Protein AF-A0A177KTN4-F1 (afdb_monomer_lite)

Foldseek 3Di:
DVVVVVVLVVCLVPDFWAWPAWDAPDQFKIKTFTPAADDPSQDPCSCDPPFKFKWWDFPPRPDTHGFDFPDWDADPSRRMIMTTGHQVQTWTWIWIDGPPDIDIDTDGD

Radius of gyration: 15.0 Å; chains: 1; bounding box: 47×28×28 Å

Organism: NCBI:txid29332

pLDDT: mean 89.68, std 13.84, range [50.66, 98.12]

Structure (mmCIF, N/CA/C/O backbone):
data_AF-A0A177KTN4-F1
#
_entry.id   AF-A0A177KTN4-F1
#
loop_
_atom_site.group_PDB
_atom_site.id
_atom_site.type_symbol
_atom_site.label_atom_id
_atom_site.label_alt_id
_atom_site.label_comp_id
_atom_site.label_asym_id
_atom_site.label_entity_id
_atom_site.label_seq_id
_atom_site.pdbx_PDB_ins_code
_atom_site.Cartn_x
_atom_site.Cartn_y
_atom_site.Cartn_z
_atom_site.occupancy
_atom_site.B_iso_or_equiv
_atom_site.auth_seq_id
_atom_site.auth_comp_id
_atom_site.auth_asym_id
_atom_site.auth_atom_id
_atom_site.pdbx_PDB_model_num
ATOM 1 N N . MET A 1 1 ? 32.844 -6.405 -13.068 1.00 51.62 1 MET A N 1
ATOM 2 C CA . MET A 1 1 ? 31.828 -6.392 -11.989 1.00 51.62 1 MET A CA 1
ATOM 3 C C . MET A 1 1 ? 31.504 -4.975 -11.467 1.00 51.62 1 MET A C 1
ATOM 5 O O . MET A 1 1 ? 31.013 -4.837 -10.357 1.00 51.62 1 MET A O 1
ATOM 9 N N . LEU A 1 2 ? 31.736 -3.918 -12.265 1.00 51.56 2 LEU A N 1
ATOM 10 C CA . LEU A 1 2 ? 31.372 -2.526 -11.937 1.00 51.56 2 LEU A CA 1
ATOM 11 C C . LEU A 1 2 ? 30.052 -2.103 -12.604 1.00 51.56 2 LEU A C 1
ATOM 13 O O . LEU A 1 2 ? 29.259 -1.406 -11.987 1.00 51.56 2 LEU A O 1
ATOM 17 N N . LEU A 1 3 ? 29.781 -2.625 -13.807 1.00 50.66 3 LEU A N 1
ATOM 18 C CA . LEU A 1 3 ? 28.594 -2.300 -14.604 1.00 50.66 3 LEU A CA 1
ATOM 19 C C . LEU A 1 3 ? 27.263 -2.619 -13.889 1.00 50.66 3 LEU A C 1
ATOM 21 O O . LEU A 1 3 ? 26.332 -1.824 -13.932 1.00 50.66 3 LEU A O 1
ATOM 25 N N . HIS A 1 4 ? 27.193 -3.752 -13.179 1.00 51.81 4 HIS A N 1
ATOM 26 C CA . HIS A 1 4 ? 25.998 -4.151 -12.422 1.00 51.81 4 HIS A CA 1
ATOM 27 C C . HIS A 1 4 ? 25.691 -3.186 -11.265 1.00 51.81 4 HIS A C 1
ATOM 29 O O . HIS A 1 4 ? 24.552 -2.759 -11.112 1.00 51.81 4 HIS A O 1
ATOM 35 N N . LYS A 1 5 ? 26.715 -2.758 -10.510 1.00 53.50 5 LYS A N 1
ATOM 36 C CA . LYS A 1 5 ? 26.542 -1.784 -9.420 1.00 53.50 5 LYS A CA 1
ATOM 37 C C . LYS A 1 5 ? 26.113 -0.406 -9.932 1.00 53.50 5 LYS A C 1
ATOM 39 O O . LYS A 1 5 ? 25.328 0.265 -9.271 1.00 53.50 5 LYS A O 1
ATOM 44 N N . SER A 1 6 ? 26.597 0.013 -11.104 1.00 52.28 6 SER A N 1
ATOM 45 C CA . SER A 1 6 ? 26.174 1.278 -11.718 1.00 52.28 6 SER A CA 1
ATOM 46 C C . SER A 1 6 ? 24.731 1.246 -12.231 1.00 52.28 6 SER A C 1
ATOM 48 O O . SER A 1 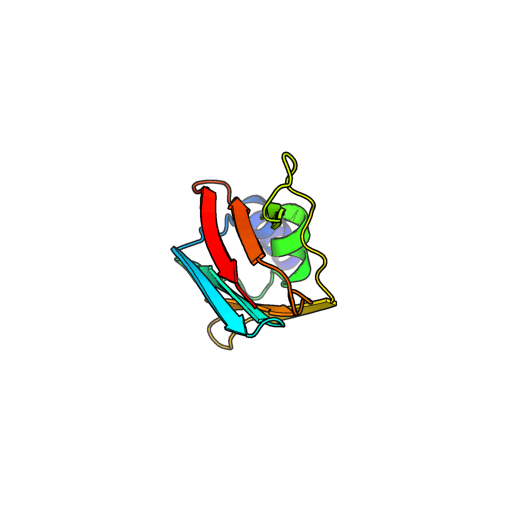6 ? 24.045 2.255 -12.113 1.00 52.28 6 SER A O 1
ATOM 50 N N . ILE A 1 7 ? 24.245 0.107 -12.743 1.00 55.12 7 ILE A N 1
ATOM 51 C CA . ILE A 1 7 ? 22.846 -0.046 -13.186 1.00 55.12 7 ILE A CA 1
ATOM 52 C C . ILE A 1 7 ? 21.896 -0.033 -11.983 1.00 55.12 7 ILE A C 1
ATOM 54 O O . ILE A 1 7 ? 20.928 0.724 -11.983 1.00 55.12 7 ILE A O 1
ATOM 58 N N . GLU A 1 8 ? 22.206 -0.787 -10.924 1.00 53.66 8 GLU A N 1
ATOM 59 C CA . GLU A 1 8 ? 21.418 -0.773 -9.682 1.00 53.66 8 GLU A CA 1
ATOM 60 C C . GLU A 1 8 ? 21.347 0.624 -9.051 1.00 53.66 8 GLU A C 1
ATOM 62 O O . GLU A 1 8 ? 20.290 1.030 -8.572 1.00 53.66 8 GLU A O 1
ATOM 67 N N . TYR A 1 9 ? 22.452 1.378 -9.063 1.00 55.66 9 TYR A N 1
ATOM 68 C CA . TYR A 1 9 ? 22.480 2.744 -8.537 1.00 55.66 9 TYR A CA 1
ATOM 69 C C . TYR A 1 9 ? 21.689 3.727 -9.412 1.00 55.66 9 TYR A C 1
ATOM 71 O O . TYR A 1 9 ? 20.981 4.585 -8.889 1.00 55.66 9 TYR A O 1
ATOM 79 N N . HIS A 1 10 ? 21.767 3.607 -10.739 1.00 53.03 10 HIS A N 1
ATOM 80 C CA . HIS A 1 10 ? 21.019 4.485 -11.639 1.00 53.03 10 HIS A CA 1
ATOM 81 C C . HIS A 1 10 ? 19.513 4.214 -11.626 1.00 53.03 10 HIS A C 1
ATOM 83 O O . HIS A 1 10 ? 18.744 5.169 -11.646 1.00 53.03 10 HIS A O 1
ATOM 89 N N . MET A 1 11 ? 19.081 2.952 -11.551 1.00 56.56 11 MET A N 1
ATOM 90 C CA . MET A 1 11 ? 17.653 2.612 -11.532 1.00 56.56 11 MET A CA 1
ATOM 91 C C . MET A 1 11 ? 16.966 3.009 -10.223 1.00 56.56 11 MET A C 1
ATOM 93 O O . MET A 1 11 ? 15.850 3.514 -10.271 1.00 56.56 11 MET A O 1
ATOM 97 N N . LYS A 1 12 ? 17.641 2.868 -9.072 1.00 55.94 12 LYS A N 1
ATOM 98 C CA . LYS A 1 12 ? 17.132 3.363 -7.777 1.00 55.94 12 LYS A CA 1
ATOM 99 C C . LYS A 1 12 ? 16.810 4.858 -7.800 1.00 55.94 12 LYS A C 1
ATOM 101 O O . LYS A 1 12 ? 15.817 5.278 -7.232 1.00 55.94 12 LYS A O 1
ATOM 106 N N . ASN A 1 13 ? 17.612 5.641 -8.519 1.00 59.66 13 ASN A N 1
ATOM 107 C CA . ASN A 1 13 ? 17.451 7.092 -8.605 1.00 59.66 13 ASN A CA 1
ATOM 108 C C . ASN A 1 13 ? 16.576 7.566 -9.784 1.00 59.66 13 ASN A C 1
ATOM 110 O O . ASN A 1 13 ? 16.408 8.771 -9.952 1.00 59.66 13 ASN A O 1
ATOM 114 N N . MET A 1 14 ? 16.068 6.660 -10.630 1.00 68.69 14 MET A N 1
ATOM 115 C CA . MET A 1 14 ? 15.262 7.019 -11.811 1.00 68.69 14 MET A CA 1
ATOM 116 C C . MET A 1 14 ? 13.886 6.352 -11.858 1.00 68.69 14 MET A C 1
ATOM 118 O O . MET A 1 14 ? 13.026 6.819 -12.601 1.00 68.69 14 MET A O 1
ATOM 122 N N . TYR A 1 15 ? 13.658 5.276 -11.101 1.00 80.88 15 TYR A N 1
ATOM 123 C CA . TYR A 1 15 ? 12.340 4.659 -11.028 1.00 80.88 15 TYR A CA 1
ATOM 124 C C . TYR A 1 15 ? 11.425 5.441 -10.086 1.00 80.88 15 TYR A C 1
ATOM 126 O O . TYR A 1 15 ? 11.752 5.662 -8.922 1.00 80.88 15 TYR A O 1
ATOM 134 N N . THR A 1 16 ? 10.251 5.795 -10.594 1.00 86.56 16 THR A N 1
ATOM 135 C CA . THR A 1 16 ? 9.195 6.465 -9.844 1.00 86.56 16 THR A CA 1
ATOM 136 C C . THR A 1 16 ? 7.929 5.627 -9.978 1.00 86.56 16 THR A C 1
ATOM 138 O O . THR A 1 16 ? 7.352 5.606 -11.067 1.00 86.56 16 THR A O 1
ATOM 141 N N . PRO A 1 17 ? 7.497 4.907 -8.926 1.00 91.56 17 PRO A N 1
ATOM 142 C CA . PRO A 1 17 ? 6.236 4.185 -8.982 1.00 91.56 17 PRO A CA 1
ATOM 143 C C . PRO A 1 17 ? 5.089 5.188 -9.105 1.00 91.56 17 PRO A C 1
ATOM 145 O O . PRO A 1 17 ? 5.074 6.209 -8.419 1.00 91.56 17 PRO A O 1
ATOM 148 N N . VAL A 1 18 ? 4.122 4.875 -9.961 1.00 95.12 18 VAL A N 1
ATOM 149 C CA . VAL A 1 18 ? 2.876 5.634 -10.089 1.00 95.12 18 VAL A CA 1
ATOM 150 C C . VAL A 1 18 ? 1.740 4.694 -9.736 1.00 95.12 18 VAL A C 1
ATOM 152 O O . VAL A 1 18 ? 1.616 3.613 -10.315 1.00 95.12 18 VAL A O 1
ATOM 155 N N . ILE A 1 19 ? 0.933 5.078 -8.757 1.00 96.81 19 ILE A N 1
ATOM 156 C CA . ILE A 1 19 ? -0.208 4.299 -8.304 1.00 96.81 19 ILE A CA 1
ATOM 157 C C . ILE A 1 19 ? -1.369 4.541 -9.269 1.00 96.81 19 ILE A C 1
ATOM 159 O O . ILE A 1 19 ? -1.713 5.680 -9.585 1.00 96.81 19 ILE A O 1
ATOM 163 N N . GLU A 1 20 ? -1.975 3.454 -9.733 1.00 96.38 20 GLU A N 1
ATOM 164 C CA . GLU A 1 20 ? -3.178 3.463 -10.563 1.00 96.38 20 GLU A CA 1
ATOM 165 C C . GLU A 1 20 ? -4.433 3.476 -9.681 1.00 96.38 20 GLU A C 1
ATOM 167 O O . GLU A 1 20 ? -5.311 4.321 -9.848 1.00 96.38 20 GLU A O 1
ATOM 172 N N . PHE A 1 21 ? -4.504 2.571 -8.701 1.00 96.38 21 PHE A N 1
ATOM 173 C CA . PHE A 1 21 ? -5.592 2.515 -7.728 1.00 96.38 21 PHE A CA 1
ATOM 174 C C . PHE A 1 21 ? -5.190 1.753 -6.462 1.00 96.38 21 PHE A C 1
ATOM 176 O O . PHE A 1 21 ? -4.194 1.026 -6.425 1.00 96.38 21 PHE A O 1
ATOM 183 N N . VAL A 1 22 ? -6.011 1.909 -5.424 1.00 97.62 22 VAL A N 1
ATOM 184 C CA . VAL A 1 22 ? -5.888 1.190 -4.155 1.00 97.62 22 VAL A CA 1
ATOM 185 C C . VAL A 1 22 ? -7.192 0.457 -3.868 1.00 97.62 22 VAL A C 1
ATOM 187 O O . VAL A 1 22 ? -8.270 1.036 -4.001 1.00 97.62 22 VAL A O 1
ATOM 190 N N . THR A 1 23 ? -7.095 -0.801 -3.449 1.00 96.94 23 THR A N 1
ATOM 191 C CA . THR A 1 23 ? -8.226 -1.589 -2.950 1.00 96.94 23 THR A CA 1
ATOM 192 C C . THR A 1 23 ? -7.917 -2.174 -1.582 1.00 96.94 23 THR A C 1
ATOM 194 O O . THR A 1 23 ? -6.774 -2.193 -1.126 1.00 96.94 23 THR A O 1
ATOM 197 N N . PHE A 1 24 ? -8.958 -2.666 -0.926 1.00 96.56 24 PHE A N 1
ATOM 198 C CA . PHE A 1 24 ? -8.844 -3.390 0.323 1.00 96.56 24 PHE A CA 1
ATOM 199 C C . PHE A 1 24 ? -9.530 -4.739 0.170 1.00 96.56 24 PHE A C 1
ATOM 201 O O . PHE A 1 24 ? -10.724 -4.799 -0.127 1.00 96.56 24 PHE A O 1
ATOM 208 N N . ASP A 1 25 ? -8.782 -5.815 0.389 1.00 91.31 25 ASP A N 1
ATOM 209 C CA . ASP A 1 25 ? -9.345 -7.168 0.346 1.00 91.31 25 ASP A CA 1
ATOM 210 C C . ASP A 1 25 ? -9.981 -7.541 1.689 1.00 91.31 25 ASP A C 1
ATOM 212 O O . ASP A 1 25 ? -10.897 -8.359 1.759 1.00 91.31 25 ASP A O 1
ATOM 216 N N . SER A 1 26 ? -9.488 -6.948 2.779 1.00 94.56 26 SER A N 1
ATOM 217 C CA . SER A 1 26 ? -10.005 -7.136 4.132 1.00 94.56 26 SER A CA 1
ATOM 218 C C . SER A 1 26 ? -9.522 -6.019 5.057 1.00 94.56 26 SER A C 1
ATOM 220 O O . SER A 1 26 ? -8.646 -5.235 4.695 1.00 94.56 26 SER A O 1
ATOM 222 N N . ALA A 1 27 ? -9.992 -6.036 6.307 1.00 95.00 27 ALA A N 1
ATOM 223 C CA . ALA A 1 27 ? -9.464 -5.200 7.385 1.00 95.00 27 ALA A CA 1
ATOM 224 C C . ALA A 1 27 ? -7.945 -5.344 7.603 1.00 95.00 27 ALA A C 1
ATOM 226 O O . ALA A 1 27 ? -7.338 -4.511 8.272 1.00 95.00 27 ALA A O 1
ATOM 227 N N . LYS A 1 28 ? -7.330 -6.409 7.072 1.00 96.81 28 LYS A N 1
ATOM 228 C CA . LYS A 1 28 ? -5.916 -6.729 7.276 1.00 96.81 28 LYS A CA 1
ATOM 229 C C . LYS A 1 28 ? -5.047 -6.614 6.030 1.00 96.81 28 LYS A C 1
ATOM 231 O O . LYS A 1 28 ? -3.852 -6.887 6.109 1.00 96.81 28 LYS A O 1
ATOM 236 N N . ALA A 1 29 ? -5.622 -6.239 4.889 1.00 96.19 29 ALA A N 1
ATOM 237 C CA . ALA A 1 29 ? -4.914 -6.238 3.615 1.00 96.19 29 ALA A CA 1
ATOM 238 C C . ALA A 1 29 ? -5.295 -5.029 2.756 1.00 96.19 29 ALA A C 1
ATOM 240 O O . ALA A 1 29 ? -6.459 -4.869 2.378 1.00 96.19 29 ALA A O 1
ATOM 241 N N . VAL A 1 30 ? -4.291 -4.218 2.418 1.00 97.56 30 VAL A N 1
ATOM 242 C CA . VAL A 1 30 ? -4.394 -3.096 1.474 1.00 97.56 30 VAL A CA 1
ATOM 243 C C . VAL A 1 30 ? -3.584 -3.428 0.230 1.00 97.56 30 VAL A C 1
ATOM 245 O O . VAL A 1 30 ? -2.402 -3.744 0.335 1.00 97.56 30 VAL A O 1
ATOM 248 N N . ASN A 1 31 ? -4.192 -3.309 -0.943 1.00 97.88 31 ASN A N 1
ATOM 249 C CA . ASN A 1 31 ? -3.546 -3.570 -2.221 1.00 97.88 31 ASN A CA 1
ATOM 250 C C . ASN A 1 31 ? -3.336 -2.265 -2.975 1.00 97.88 31 ASN A C 1
ATOM 252 O O . ASN A 1 31 ? -4.287 -1.545 -3.275 1.00 97.88 31 ASN A O 1
ATOM 256 N N . ILE A 1 32 ? -2.086 -1.980 -3.316 1.00 98.00 32 ILE A N 1
ATOM 257 C CA . ILE A 1 32 ? -1.689 -0.833 -4.129 1.00 98.00 32 ILE A CA 1
ATOM 258 C C . ILE A 1 32 ? -1.314 -1.362 -5.507 1.00 98.00 32 ILE A C 1
ATOM 260 O O . ILE A 1 32 ? -0.368 -2.138 -5.623 1.00 98.00 32 ILE A O 1
ATOM 264 N N . THR A 1 33 ? -2.036 -0.955 -6.547 1.00 97.94 33 THR A N 1
ATOM 265 C CA . THR A 1 33 ? -1.716 -1.334 -7.930 1.00 97.94 33 THR A CA 1
ATOM 266 C C . THR A 1 33 ? -1.015 -0.185 -8.635 1.00 97.94 33 THR A C 1
ATOM 268 O O . THR A 1 33 ? -1.505 0.942 -8.629 1.00 97.94 33 THR A O 1
ATOM 271 N N . PHE A 1 34 ? 0.128 -0.473 -9.248 1.00 97.38 34 PHE A N 1
ATOM 272 C CA . PHE A 1 34 ? 0.9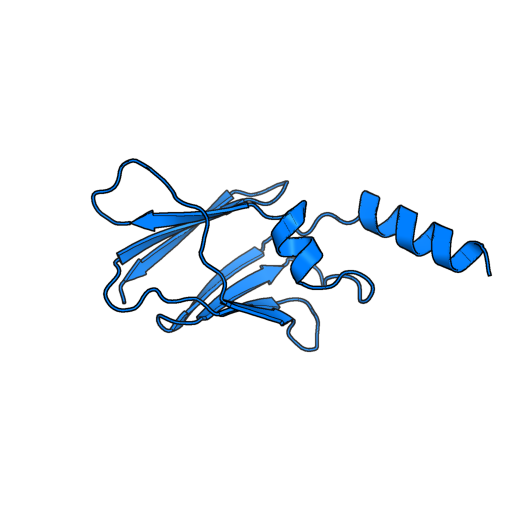32 0.472 -10.010 1.00 97.38 34 PHE A CA 1
ATOM 273 C C . PHE A 1 34 ? 0.577 0.440 -11.498 1.00 97.38 34 PHE A C 1
ATOM 275 O O . PHE A 1 34 ? 0.228 -0.609 -12.057 1.00 97.38 34 PHE A O 1
ATOM 282 N N . SER A 1 35 ? 0.730 1.579 -12.170 1.00 96.06 35 SER A N 1
ATOM 283 C CA . SER A 1 35 ? 0.528 1.689 -13.620 1.00 96.06 35 SER A CA 1
ATOM 284 C C . SER A 1 35 ? 1.495 0.799 -14.408 1.00 96.06 35 SER A C 1
ATOM 286 O O . SER A 1 35 ? 1.118 0.231 -15.430 1.00 96.06 35 SER A O 1
ATOM 288 N N . GLU A 1 36 ? 2.715 0.615 -13.900 1.00 94.94 36 GLU A N 1
ATOM 289 C CA . GLU A 1 36 ? 3.752 -0.236 -14.483 1.00 94.94 36 GLU A CA 1
ATOM 290 C C . GLU A 1 36 ? 4.361 -1.178 -13.430 1.00 94.94 36 GLU A C 1
ATOM 292 O O . GLU A 1 36 ? 4.416 -0.823 -12.249 1.00 94.94 36 GLU A O 1
ATOM 297 N N . PRO A 1 37 ? 4.846 -2.370 -13.831 1.00 95.50 37 PRO A N 1
ATOM 298 C CA . PRO A 1 37 ? 5.546 -3.281 -12.931 1.00 95.50 37 PRO A CA 1
ATOM 299 C C . PRO A 1 37 ? 6.740 -2.627 -12.230 1.00 95.50 37 PRO A C 1
ATOM 301 O O . PRO A 1 37 ? 7.543 -1.928 -12.854 1.00 95.50 37 PRO A O 1
ATOM 304 N N . VAL A 1 38 ? 6.917 -2.921 -10.943 1.00 94.00 38 VAL A N 1
ATOM 305 C CA . VAL A 1 38 ? 8.118 -2.503 -10.213 1.00 94.00 38 VAL A CA 1
ATOM 306 C C . VAL A 1 38 ? 9.324 -3.329 -10.684 1.00 94.00 38 VAL A C 1
ATOM 308 O O . VAL A 1 38 ? 9.243 -4.560 -10.673 1.00 94.00 38 VAL A O 1
ATOM 311 N N . PRO A 1 39 ? 10.477 -2.717 -11.023 1.00 92.06 39 PRO A N 1
ATOM 312 C CA . PRO A 1 39 ? 11.690 -3.444 -11.394 1.00 92.06 39 PRO A CA 1
ATOM 313 C C . PRO A 1 39 ? 12.109 -4.476 -10.343 1.00 92.06 39 PRO A C 1
ATOM 315 O O . PRO A 1 39 ? 12.024 -4.216 -9.140 1.00 92.06 39 PRO A O 1
ATOM 318 N N . GLU A 1 40 ? 12.595 -5.641 -10.780 1.00 89.69 40 GLU A N 1
ATOM 319 C CA . GLU A 1 40 ? 12.972 -6.765 -9.903 1.00 89.69 40 GLU A CA 1
ATOM 320 C C . GLU A 1 40 ? 14.001 -6.391 -8.829 1.00 89.69 40 GLU A C 1
ATOM 322 O O . GLU A 1 40 ? 13.981 -6.930 -7.723 1.00 89.69 40 GLU A O 1
ATOM 327 N N . GLN A 1 41 ? 14.875 -5.431 -9.130 1.00 86.81 41 GLN A N 1
ATOM 328 C CA . GLN A 1 41 ? 15.961 -5.000 -8.250 1.00 86.81 41 GLN A CA 1
ATOM 329 C C . GLN A 1 41 ? 15.466 -4.161 -7.061 1.00 86.81 41 GLN A C 1
ATOM 331 O O . GLN A 1 41 ? 16.225 -3.938 -6.114 1.00 86.81 41 GLN A O 1
ATOM 336 N N . LEU A 1 42 ? 14.220 -3.675 -7.100 1.00 89.19 42 LEU A N 1
ATOM 337 C CA . LEU A 1 42 ? 13.642 -2.827 -6.060 1.00 89.19 42 LEU A CA 1
ATOM 338 C C . LEU A 1 42 ? 12.773 -3.665 -5.112 1.00 89.19 42 LEU A C 1
ATOM 340 O O . LEU A 1 42 ? 11.677 -4.093 -5.483 1.00 89.19 42 LEU A O 1
ATOM 344 N N . PRO A 1 43 ? 13.223 -3.934 -3.875 1.00 90.88 43 PRO A N 1
ATOM 345 C CA . PRO A 1 43 ? 12.416 -4.675 -2.914 1.00 90.88 43 PRO A CA 1
ATOM 346 C C . PRO A 1 43 ? 11.233 -3.820 -2.415 1.00 90.88 43 PRO A C 1
ATOM 348 O O . PRO A 1 43 ? 11.344 -2.594 -2.392 1.00 90.88 43 PRO A O 1
ATOM 351 N N . PRO A 1 44 ? 10.134 -4.430 -1.932 1.00 93.25 44 PRO A N 1
ATOM 352 C CA . PRO A 1 44 ? 8.965 -3.697 -1.427 1.00 93.25 44 PRO A CA 1
ATOM 353 C C . PRO A 1 44 ? 9.287 -2.612 -0.392 1.00 93.25 44 PRO A C 1
ATOM 355 O O . PRO A 1 44 ? 8.784 -1.496 -0.476 1.00 93.25 44 PRO A O 1
ATOM 358 N N . LYS A 1 45 ? 10.204 -2.909 0.540 1.00 91.06 45 LYS A N 1
ATOM 359 C CA . LYS A 1 45 ? 10.642 -1.971 1.586 1.00 91.06 45 LYS A CA 1
ATOM 360 C C . LYS A 1 45 ? 11.166 -0.642 1.043 1.00 91.06 45 LYS A C 1
ATOM 362 O O . LYS A 1 45 ? 11.060 0.374 1.714 1.00 91.06 45 LYS A O 1
ATOM 367 N N . TYR A 1 46 ? 11.760 -0.675 -0.150 1.00 88.38 46 TYR A N 1
ATOM 368 C CA . TYR A 1 46 ? 12.314 0.501 -0.806 1.00 88.38 46 TYR A CA 1
ATOM 369 C C . TYR A 1 46 ? 11.189 1.386 -1.344 1.00 88.38 46 TYR A C 1
ATOM 371 O O . TYR A 1 46 ? 11.183 2.588 -1.117 1.00 88.38 46 TYR A O 1
ATOM 379 N N . ILE A 1 47 ? 10.180 0.776 -1.969 1.00 91.00 47 ILE A N 1
ATOM 380 C CA . ILE A 1 47 ? 9.011 1.498 -2.475 1.00 91.00 47 ILE A CA 1
ATOM 381 C C . ILE A 1 47 ? 8.217 2.137 -1.332 1.00 91.00 47 ILE A C 1
ATOM 383 O O . ILE A 1 47 ? 7.938 3.330 -1.386 1.00 91.00 47 ILE A O 1
ATOM 387 N N . VAL A 1 48 ? 7.926 1.386 -0.268 1.00 90.31 48 VAL A N 1
ATOM 388 C CA . VAL A 1 48 ? 7.178 1.903 0.894 1.00 90.31 48 VAL A CA 1
ATOM 389 C C . VAL A 1 48 ? 7.966 2.954 1.680 1.00 90.31 48 VAL A C 1
ATOM 391 O O . VAL A 1 48 ? 7.373 3.893 2.189 1.00 90.31 48 VAL A O 1
ATOM 394 N N . GLY A 1 49 ? 9.284 2.787 1.822 1.00 81.44 49 GLY A N 1
ATOM 395 C CA . GLY A 1 49 ? 10.102 3.653 2.676 1.00 81.44 49 GLY A CA 1
ATOM 396 C C . GLY A 1 49 ? 10.645 4.910 1.997 1.00 81.44 49 GLY A C 1
ATOM 397 O O . GLY A 1 49 ? 10.968 5.867 2.696 1.00 81.44 49 GLY A O 1
ATOM 398 N N . GLU A 1 50 ? 10.782 4.908 0.668 1.00 84.81 50 GLU A N 1
ATOM 399 C CA . GLU A 1 50 ? 11.470 5.988 -0.057 1.00 84.81 50 GLU A CA 1
ATOM 400 C C . GLU A 1 50 ? 10.627 6.642 -1.158 1.00 84.81 50 GLU A C 1
ATOM 402 O O . GLU A 1 50 ? 10.902 7.786 -1.516 1.00 84.81 50 GLU A O 1
ATOM 407 N N . HIS A 1 51 ? 9.602 5.965 -1.686 1.00 87.94 51 HIS A N 1
ATOM 408 C CA . HIS A 1 51 ? 8.832 6.474 -2.829 1.00 87.94 51 HIS A CA 1
ATOM 409 C C . HIS A 1 51 ? 7.371 6.780 -2.525 1.00 87.94 51 HIS A C 1
ATOM 411 O O . HIS A 1 51 ? 6.785 7.627 -3.199 1.00 87.94 51 HIS A O 1
ATOM 417 N N . LEU A 1 52 ? 6.781 6.082 -1.557 1.00 93.00 52 LEU A N 1
ATOM 418 C CA . LEU A 1 52 ? 5.381 6.240 -1.194 1.00 93.00 52 LEU A CA 1
ATOM 419 C C . LEU A 1 52 ? 5.255 6.834 0.202 1.00 93.00 52 LEU A C 1
ATOM 421 O O . LEU A 1 52 ? 5.963 6.445 1.125 1.00 93.00 52 LEU A O 1
ATOM 425 N N . ASP A 1 53 ? 4.291 7.729 0.366 1.00 95.31 53 ASP A N 1
ATOM 426 C CA . ASP A 1 53 ? 3.856 8.212 1.671 1.00 95.31 53 ASP A CA 1
ATOM 427 C C . ASP A 1 53 ? 2.445 7.682 1.934 1.00 95.31 53 ASP A C 1
ATOM 429 O O . ASP A 1 53 ? 1.478 8.041 1.256 1.00 95.31 53 ASP A O 1
ATOM 433 N N . LEU A 1 54 ? 2.362 6.743 2.877 1.00 96.81 54 LEU A N 1
ATOM 434 C CA . LEU A 1 54 ? 1.165 5.967 3.178 1.00 96.81 54 LEU A CA 1
ATOM 435 C C . LEU A 1 54 ? 0.649 6.345 4.561 1.00 96.81 54 LEU A C 1
ATOM 437 O O . LEU A 1 54 ? 1.339 6.155 5.566 1.00 96.81 54 LEU A O 1
ATOM 441 N N . ARG A 1 55 ? -0.576 6.862 4.619 1.00 97.38 55 ARG A N 1
ATOM 442 C CA . ARG A 1 55 ? -1.188 7.375 5.846 1.00 97.38 55 ARG A CA 1
ATOM 443 C C . ARG A 1 55 ? -2.624 6.913 6.003 1.00 97.38 55 ARG A C 1
ATOM 445 O O . ARG A 1 55 ? -3.302 6.576 5.033 1.00 97.38 55 ARG A O 1
ATOM 452 N N . VAL A 1 56 ? -3.103 6.958 7.234 1.00 97.56 56 VAL A N 1
ATOM 453 C CA . VAL A 1 56 ? -4.494 6.711 7.597 1.00 97.56 56 VAL A CA 1
ATOM 454 C C . VAL A 1 56 ? -5.000 7.894 8.400 1.00 97.56 56 VAL A C 1
ATOM 456 O O . VAL A 1 56 ? -4.378 8.306 9.372 1.00 97.56 56 VAL A O 1
ATOM 459 N N . GLN A 1 57 ? -6.142 8.427 7.992 1.00 98.12 57 GLN A N 1
ATOM 460 C CA . GLN A 1 57 ? -6.924 9.370 8.778 1.00 98.12 57 GLN A CA 1
ATOM 461 C C . GLN A 1 57 ? -8.177 8.648 9.264 1.00 98.12 57 GLN A C 1
ATOM 463 O O . GLN A 1 57 ? -9.031 8.296 8.443 1.00 98.12 57 GLN A O 1
ATOM 468 N N . LEU A 1 58 ? -8.290 8.399 10.568 1.00 97.38 58 LEU A N 1
ATOM 469 C CA . LEU A 1 58 ? -9.482 7.761 11.123 1.00 97.38 58 LEU A CA 1
ATOM 470 C C . LEU A 1 58 ? -10.643 8.755 11.198 1.00 97.38 58 LEU A C 1
ATOM 472 O O . LEU A 1 58 ? -10.466 9.975 11.241 1.00 97.38 58 LEU A O 1
ATOM 476 N N . GLU A 1 59 ? -11.866 8.238 11.172 1.00 96.88 59 GLU A N 1
ATOM 477 C CA . GLU A 1 59 ? -13.046 9.088 11.265 1.00 96.88 59 GLU A CA 1
ATOM 478 C C . GLU A 1 59 ? -13.099 9.826 12.608 1.00 96.88 59 GLU A C 1
ATOM 480 O O . GLU A 1 59 ? -12.952 9.234 13.674 1.00 96.88 59 GLU A O 1
ATOM 485 N N . GLY A 1 60 ? -13.342 11.135 12.543 1.00 94.75 60 GLY A N 1
ATOM 486 C CA . GLY A 1 60 ? -13.326 12.018 13.709 1.00 94.75 60 GLY A CA 1
ATOM 487 C C . GLY A 1 60 ? -11.944 12.587 14.036 1.00 94.75 60 GLY A C 1
ATOM 488 O O . GLY A 1 60 ? -11.858 13.509 14.846 1.00 94.75 60 GLY A O 1
ATOM 489 N N . GLU A 1 61 ? -10.883 12.118 13.376 1.00 95.12 61 GLU A N 1
ATOM 490 C CA . GLU A 1 61 ? -9.534 12.655 13.536 1.00 95.12 61 GLU A CA 1
ATOM 491 C C . GLU A 1 61 ? -9.226 13.748 12.509 1.00 95.12 61 GLU A C 1
ATOM 493 O O . GLU A 1 61 ? -9.626 13.709 11.340 1.00 95.12 61 GLU A O 1
ATOM 498 N N . THR A 1 62 ? -8.481 14.757 12.953 1.00 92.06 62 THR A N 1
ATOM 499 C CA . THR A 1 62 ? -8.029 15.871 12.108 1.00 92.06 62 THR A CA 1
ATOM 500 C C . THR A 1 62 ? -6.658 15.621 11.487 1.00 92.06 62 THR A C 1
ATOM 502 O O . THR A 1 62 ? -6.253 16.360 10.589 1.00 92.06 62 THR A O 1
ATOM 505 N N . THR A 1 63 ? -5.947 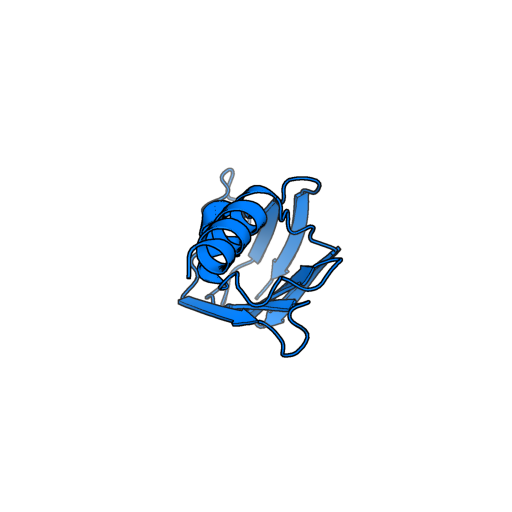14.594 11.950 1.00 94.44 63 THR A N 1
ATOM 506 C CA . THR A 1 63 ? -4.603 14.223 11.510 1.00 94.44 63 THR A CA 1
ATOM 507 C C . THR A 1 63 ? -4.619 12.904 10.752 1.00 94.44 63 THR A C 1
ATOM 509 O O . THR A 1 63 ? -5.501 12.073 10.940 1.00 94.44 63 THR A O 1
ATOM 512 N N . ALA A 1 64 ? -3.637 12.734 9.869 1.00 96.44 64 ALA A N 1
ATOM 513 C CA . ALA A 1 64 ? -3.383 11.475 9.191 1.00 96.44 64 ALA A CA 1
ATOM 514 C C . ALA A 1 64 ? -2.050 10.918 9.691 1.00 96.44 64 ALA A C 1
ATOM 516 O O . ALA A 1 64 ? -1.010 11.554 9.491 1.00 96.44 64 ALA A O 1
ATOM 517 N N . ASP A 1 65 ? -2.091 9.749 10.314 1.00 96.62 65 ASP A N 1
ATOM 518 C CA . ASP A 1 65 ? -0.917 9.082 10.865 1.00 96.62 65 ASP A CA 1
ATOM 519 C C . ASP A 1 65 ? -0.294 8.130 9.837 1.00 96.62 65 ASP A C 1
ATOM 521 O O . ASP A 1 65 ? -1.009 7.601 8.979 1.00 96.62 65 ASP A O 1
ATOM 525 N N . PRO A 1 66 ? 1.028 7.880 9.886 1.00 96.12 66 PRO A N 1
ATOM 526 C CA . PRO A 1 66 ? 1.662 6.875 9.038 1.00 96.12 66 PRO A CA 1
ATOM 527 C C . PRO A 1 66 ? 0.998 5.501 9.190 1.00 96.12 66 PRO A C 1
ATOM 529 O O . PRO A 1 66 ? 0.696 5.068 10.304 1.00 96.12 66 PRO A O 1
ATOM 532 N N . LEU A 1 67 ? 0.794 4.789 8.078 1.00 95.19 67 LEU A N 1
ATOM 533 C CA . LEU A 1 67 ? 0.230 3.441 8.119 1.00 95.19 67 LEU A CA 1
ATOM 534 C C . LEU A 1 67 ? 1.188 2.492 8.861 1.00 95.19 67 LEU A C 1
ATOM 536 O O . LEU A 1 67 ? 2.349 2.336 8.482 1.00 95.19 67 LEU A O 1
ATOM 540 N N . ALA A 1 68 ? 0.678 1.798 9.879 1.00 94.44 68 ALA A N 1
ATOM 541 C CA . ALA A 1 68 ? 1.389 0.694 10.513 1.00 94.44 68 ALA A CA 1
ATOM 542 C C . ALA A 1 68 ? 1.340 -0.546 9.605 1.00 94.44 68 ALA A C 1
ATOM 544 O O . ALA A 1 68 ? 0.273 -1.130 9.400 1.00 94.44 68 ALA A O 1
ATOM 545 N N . ILE A 1 69 ? 2.489 -0.932 9.049 1.00 95.81 69 ILE A N 1
ATOM 546 C CA . ILE A 1 69 ? 2.620 -2.056 8.114 1.00 95.81 69 ILE A CA 1
ATOM 547 C C . ILE A 1 69 ? 3.397 -3.180 8.797 1.00 95.81 69 ILE A C 1
ATOM 549 O O . ILE A 1 69 ? 4.529 -2.979 9.236 1.00 95.81 69 ILE A O 1
ATOM 553 N N . GLU A 1 70 ? 2.800 -4.367 8.864 1.00 95.38 70 GLU A N 1
ATOM 554 C CA . GLU A 1 70 ? 3.428 -5.565 9.433 1.00 95.38 70 GLU A CA 1
ATOM 555 C C . GLU A 1 70 ? 4.239 -6.328 8.384 1.00 95.38 70 GLU A C 1
ATOM 557 O O . GLU A 1 70 ? 5.335 -6.820 8.657 1.00 95.38 70 GLU A O 1
ATOM 562 N N . TYR A 1 71 ? 3.701 -6.417 7.167 1.00 95.56 71 TYR A N 1
ATOM 563 C CA . TYR A 1 71 ? 4.295 -7.169 6.071 1.00 95.56 71 TYR A CA 1
ATOM 564 C C . TYR A 1 71 ? 3.950 -6.547 4.719 1.00 95.56 71 TYR A C 1
ATOM 566 O O . TYR A 1 71 ? 2.943 -5.852 4.578 1.00 95.56 71 TYR A O 1
ATOM 574 N N . TYR A 1 72 ? 4.792 -6.802 3.722 1.00 95.25 72 TYR A N 1
ATOM 575 C CA . TYR A 1 72 ? 4.585 -6.354 2.354 1.00 95.25 72 TYR A CA 1
ATOM 576 C C . TYR A 1 72 ? 5.090 -7.387 1.350 1.00 95.25 72 TYR A C 1
ATOM 578 O O . TYR A 1 72 ? 6.150 -7.989 1.533 1.00 95.25 72 TYR A O 1
ATOM 586 N N . GLU A 1 73 ? 4.357 -7.552 0.258 1.00 96.56 73 GLU A N 1
ATOM 587 C CA . GLU A 1 73 ? 4.691 -8.502 -0.800 1.00 96.56 73 GLU A CA 1
ATOM 588 C C . GLU A 1 73 ? 4.216 -7.986 -2.156 1.00 96.56 73 GLU A C 1
ATOM 590 O O . GLU A 1 73 ? 3.166 -7.353 -2.265 1.00 96.56 73 GLU A O 1
ATOM 595 N N . TYR A 1 74 ? 5.004 -8.252 -3.198 1.00 97.62 74 TYR A N 1
ATOM 596 C CA . TYR A 1 74 ? 4.565 -8.003 -4.564 1.00 97.62 74 TYR A CA 1
ATOM 597 C C . TYR A 1 74 ? 3.803 -9.197 -5.118 1.00 97.62 74 TYR A C 1
ATOM 599 O O . TYR A 1 74 ? 4.185 -10.345 -4.895 1.00 97.62 74 TYR A O 1
ATOM 607 N N . SER A 1 75 ? 2.811 -8.918 -5.956 1.00 97.38 75 SER A N 1
ATOM 608 C CA . SER A 1 75 ? 2.278 -9.903 -6.888 1.00 97.38 75 SER A CA 1
ATOM 609 C C . SER A 1 75 ? 3.385 -10.458 -7.804 1.00 97.38 75 SER A C 1
ATOM 611 O O . SER A 1 75 ? 4.409 -9.799 -8.018 1.00 97.38 75 SER A O 1
ATOM 613 N N . PRO A 1 76 ? 3.192 -11.645 -8.412 1.00 96.75 76 PRO A N 1
ATOM 614 C CA . PRO A 1 76 ? 4.183 -12.236 -9.316 1.00 96.75 76 PRO A CA 1
ATOM 615 C C . PRO A 1 76 ? 4.559 -11.352 -10.513 1.00 96.75 76 PRO A C 1
ATOM 617 O O . PRO A 1 76 ? 5.707 -11.364 -10.947 1.00 96.75 76 PRO A O 1
ATOM 620 N N . ASP A 1 77 ? 3.612 -10.564 -11.032 1.00 97.00 77 ASP A N 1
ATOM 621 C CA . ASP A 1 77 ? 3.840 -9.597 -12.115 1.00 97.00 77 ASP A CA 1
ATOM 622 C C . ASP A 1 77 ? 4.389 -8.248 -11.623 1.00 97.00 77 ASP A C 1
ATOM 624 O O . ASP A 1 77 ? 4.653 -7.353 -12.425 1.00 97.00 77 ASP A O 1
ATOM 628 N N . ARG A 1 78 ? 4.553 -8.100 -10.302 1.00 97.00 78 ARG A N 1
ATOM 629 C CA . ARG A 1 78 ? 5.066 -6.917 -9.607 1.00 97.00 78 ARG A CA 1
ATOM 630 C C . ARG A 1 78 ? 4.293 -5.634 -9.904 1.00 97.00 78 ARG A C 1
ATOM 632 O O . ARG A 1 78 ? 4.833 -4.544 -9.715 1.00 97.00 78 ARG A O 1
ATOM 639 N N . ARG A 1 79 ? 3.037 -5.743 -10.349 1.00 97.69 79 ARG A N 1
ATOM 640 C CA . ARG A 1 79 ? 2.131 -4.597 -10.508 1.00 97.69 79 ARG A CA 1
ATOM 641 C C . ARG A 1 79 ? 1.369 -4.267 -9.238 1.00 97.69 79 ARG A C 1
ATOM 643 O O . ARG A 1 79 ? 0.956 -3.125 -9.088 1.00 97.69 79 ARG A O 1
ATOM 650 N N . THR A 1 80 ? 1.207 -5.213 -8.323 1.00 97.88 80 THR A N 1
ATOM 651 C CA . THR A 1 80 ? 0.474 -4.993 -7.076 1.00 97.88 80 THR A CA 1
ATOM 652 C C . THR A 1 80 ? 1.398 -5.191 -5.887 1.00 97.88 80 THR A C 1
ATOM 654 O O . THR A 1 80 ? 2.123 -6.178 -5.804 1.00 97.88 80 THR A O 1
ATOM 657 N N . LEU A 1 81 ? 1.364 -4.247 -4.954 1.00 97.81 81 LEU A N 1
ATOM 658 C CA . LEU A 1 81 ? 1.973 -4.344 -3.637 1.00 97.81 81 LEU A CA 1
ATOM 659 C C . LEU A 1 81 ? 0.866 -4.563 -2.607 1.00 97.81 81 LEU A C 1
ATOM 661 O O . LEU A 1 81 ? 0.031 -3.686 -2.392 1.00 97.81 81 LEU A O 1
ATOM 665 N N . THR A 1 82 ? 0.875 -5.730 -1.973 1.00 98.00 82 THR A N 1
ATOM 666 C CA . THR A 1 82 ? -0.016 -6.059 -0.858 1.00 98.00 82 THR A CA 1
ATOM 667 C C . THR A 1 82 ? 0.652 -5.645 0.443 1.00 98.00 82 THR A C 1
ATOM 669 O O . THR A 1 82 ? 1.801 -6.012 0.692 1.00 98.00 82 THR A O 1
ATOM 672 N N . LEU A 1 83 ? -0.061 -4.895 1.276 1.00 97.25 83 LEU A N 1
ATOM 673 C CA . LEU A 1 83 ? 0.359 -4.464 2.604 1.00 97.25 83 LEU A CA 1
ATOM 674 C C . LEU A 1 83 ? -0.515 -5.146 3.649 1.00 97.25 83 LEU A C 1
ATOM 676 O O . LEU A 1 83 ? -1.738 -5.005 3.635 1.00 97.25 83 LEU A O 1
ATOM 680 N N . THR A 1 84 ? 0.118 -5.850 4.581 1.00 97.06 84 THR A N 1
ATOM 681 C CA . THR A 1 84 ? -0.557 -6.379 5.768 1.00 97.06 84 THR A CA 1
ATOM 682 C C . THR A 1 84 ? -0.559 -5.322 6.863 1.00 97.06 84 THR A C 1
ATOM 684 O O . THR A 1 84 ? 0.487 -4.768 7.208 1.00 97.06 84 THR A O 1
ATOM 687 N N . THR A 1 85 ? -1.738 -5.034 7.399 1.00 95.50 85 THR A N 1
ATOM 688 C CA . THR A 1 85 ? -1.978 -4.035 8.451 1.00 95.50 85 THR A CA 1
ATOM 689 C C . THR A 1 85 ? -3.122 -4.507 9.357 1.00 95.50 85 THR A C 1
ATOM 691 O O . THR A 1 85 ? -3.640 -5.605 9.163 1.00 95.50 85 THR A O 1
ATOM 694 N N . ASP A 1 86 ? -3.540 -3.699 10.331 1.00 95.75 86 ASP A N 1
ATOM 695 C CA . ASP A 1 86 ? -4.736 -3.963 11.133 1.00 95.75 86 ASP A CA 1
ATOM 696 C C . ASP A 1 86 ? -5.648 -2.732 11.211 1.00 95.75 86 ASP A C 1
ATOM 698 O O . ASP A 1 86 ? -5.414 -1.769 11.957 1.00 95.75 86 ASP A O 1
ATOM 702 N N . LEU A 1 87 ? -6.715 -2.785 10.418 1.00 95.81 87 LEU A N 1
ATOM 703 C CA . LEU A 1 87 ? -7.807 -1.818 10.383 1.00 95.81 87 LEU A CA 1
ATOM 704 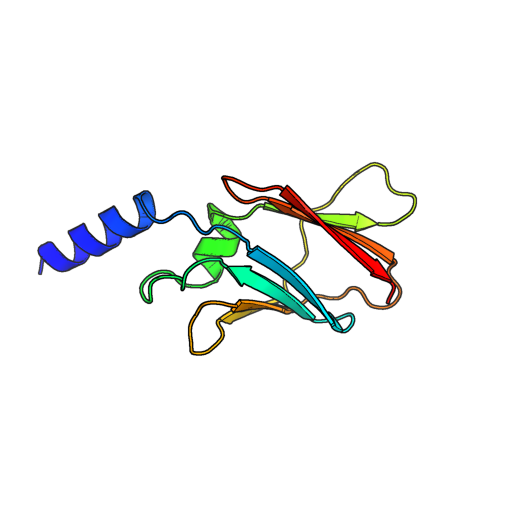C C . LEU A 1 87 ? -9.104 -2.391 10.970 1.00 95.81 87 LEU A C 1
ATOM 706 O O . LEU A 1 87 ? -10.163 -1.812 10.767 1.00 95.81 87 LEU A O 1
ATOM 710 N N . THR A 1 88 ? -9.043 -3.508 11.700 1.00 96.94 88 THR A N 1
ATOM 711 C CA . THR A 1 88 ? -10.233 -4.150 12.284 1.00 96.94 88 THR A CA 1
ATOM 712 C C . THR A 1 88 ? -10.972 -3.193 13.221 1.00 96.94 88 THR A C 1
ATOM 714 O O . THR A 1 88 ? -10.367 -2.639 14.143 1.00 96.94 88 THR A O 1
ATOM 717 N N . GLY A 1 89 ? -12.280 -3.016 13.018 1.00 96.56 89 GLY A N 1
ATOM 718 C CA . GLY A 1 89 ? -13.101 -2.107 13.822 1.00 96.56 89 GLY A CA 1
ATOM 719 C C . GLY A 1 89 ? -12.812 -0.623 13.575 1.00 96.56 89 GLY A C 1
ATOM 720 O O . GLY A 1 89 ? -13.182 0.212 14.405 1.00 96.56 89 GLY A O 1
ATOM 721 N N . LYS A 1 90 ? -12.099 -0.283 12.494 1.00 96.31 90 LYS A N 1
ATOM 722 C CA . LYS A 1 90 ? -11.727 1.089 12.141 1.00 96.31 90 LYS A CA 1
ATOM 723 C C . LYS A 1 90 ? -12.441 1.521 10.869 1.00 96.31 90 LYS A C 1
ATOM 725 O O . LYS A 1 90 ? -12.643 0.758 9.930 1.00 96.31 90 LYS A O 1
ATOM 730 N N . LYS A 1 91 ? -12.723 2.815 10.810 1.00 97.75 91 LYS A N 1
ATOM 731 C CA . LYS A 1 91 ? -13.267 3.495 9.639 1.00 97.75 91 LYS A CA 1
ATOM 732 C C . LYS A 1 91 ? -12.521 4.795 9.413 1.00 97.75 91 LYS A C 1
ATOM 734 O O . LYS A 1 91 ? -12.085 5.439 10.372 1.00 97.75 91 LYS A O 1
ATOM 739 N N . GLY A 1 92 ? -12.332 5.164 8.156 1.00 97.50 92 GLY A N 1
ATOM 740 C CA . GLY A 1 92 ? -11.525 6.329 7.829 1.00 97.50 92 GLY A CA 1
ATOM 741 C C . GLY A 1 92 ? -11.159 6.428 6.361 1.00 97.50 92 GLY A C 1
ATOM 742 O O . GLY A 1 92 ? -11.829 5.893 5.479 1.00 97.50 92 GLY A O 1
ATOM 743 N N . THR A 1 93 ? -10.092 7.167 6.099 1.00 97.81 93 THR A N 1
ATOM 744 C CA . THR A 1 93 ? -9.535 7.359 4.764 1.00 97.81 93 THR A CA 1
ATOM 745 C C . THR A 1 93 ? -8.084 6.925 4.765 1.00 97.81 93 THR A C 1
ATOM 747 O O . THR A 1 93 ? -7.265 7.447 5.521 1.00 97.81 93 THR A O 1
ATOM 750 N N . PHE A 1 94 ? -7.756 5.987 3.890 1.00 97.81 94 PHE A N 1
ATOM 751 C CA . PHE A 1 94 ? -6.379 5.693 3.542 1.00 97.81 94 PHE A CA 1
ATOM 752 C C . PHE A 1 94 ? -5.905 6.654 2.465 1.00 97.81 94 PHE A C 1
ATOM 754 O O . PHE A 1 94 ? -6.616 6.926 1.493 1.00 97.81 94 PHE A O 1
ATOM 761 N N 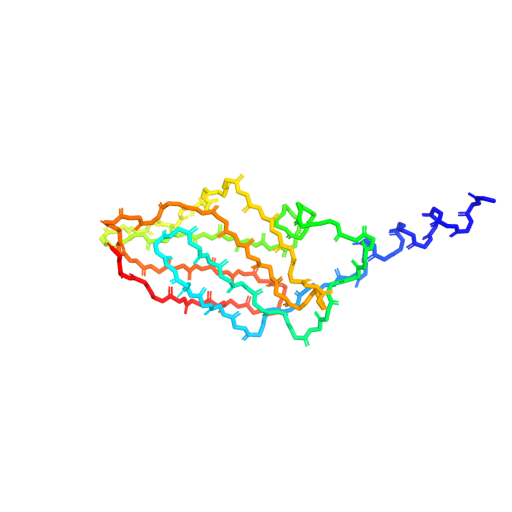. ILE A 1 95 ? -4.703 7.172 2.657 1.00 97.88 95 ILE A N 1
ATOM 762 C CA . ILE A 1 95 ? -4.085 8.176 1.808 1.00 97.88 95 ILE A CA 1
ATOM 763 C C . ILE A 1 95 ? -2.768 7.585 1.325 1.00 97.88 95 ILE A C 1
ATOM 765 O O . ILE A 1 95 ? -1.869 7.340 2.127 1.00 97.88 95 ILE A O 1
ATOM 769 N N . ALA A 1 96 ? -2.660 7.369 0.019 1.00 97.06 96 ALA A N 1
ATOM 770 C CA . ALA A 1 96 ? -1.414 6.990 -0.628 1.00 97.06 96 ALA A CA 1
ATOM 771 C C . ALA A 1 96 ? -0.960 8.127 -1.536 1.00 97.06 96 ALA A C 1
ATOM 773 O O . ALA A 1 96 ? -1.694 8.551 -2.432 1.00 97.06 96 ALA A O 1
ATOM 774 N N . VAL A 1 97 ? 0.241 8.631 -1.286 1.00 95.56 97 VAL A N 1
ATOM 775 C CA . VAL A 1 97 ? 0.874 9.668 -2.096 1.00 95.56 97 VAL A CA 1
ATOM 776 C C . VAL A 1 97 ? 2.059 9.047 -2.818 1.00 95.56 97 VAL A C 1
ATOM 778 O O . VAL A 1 97 ? 2.931 8.447 -2.189 1.00 95.56 97 VAL A O 1
ATOM 781 N N . ASP A 1 98 ? 2.075 9.207 -4.134 1.00 92.75 98 ASP A N 1
ATOM 782 C CA . ASP A 1 98 ? 3.237 8.966 -4.983 1.00 92.75 98 ASP A CA 1
ATOM 783 C C . ASP A 1 98 ? 3.692 10.309 -5.602 1.00 92.75 98 ASP A C 1
ATOM 785 O O . ASP A 1 98 ? 3.068 11.346 -5.352 1.00 92.75 98 ASP A O 1
ATOM 789 N N . PRO A 1 99 ? 4.783 10.355 -6.386 1.00 86.56 99 PRO A N 1
ATOM 790 C CA . PRO A 1 99 ? 5.277 11.621 -6.940 1.00 86.56 99 PRO A CA 1
ATOM 791 C C . PRO A 1 99 ? 4.341 12.343 -7.926 1.00 86.56 99 PRO A C 1
ATOM 793 O O . PRO A 1 99 ? 4.593 13.501 -8.258 1.00 86.56 99 PRO A O 1
ATOM 796 N N . VAL A 1 100 ? 3.291 11.684 -8.416 1.00 89.56 100 VAL A N 1
ATOM 797 C CA . VAL A 1 100 ? 2.329 12.194 -9.405 1.00 89.56 100 VAL A CA 1
ATOM 798 C C . VAL A 1 100 ? 0.928 12.341 -8.804 1.00 89.56 100 VAL A C 1
ATOM 800 O O . VAL A 1 100 ? 0.235 13.318 -9.092 1.00 89.56 100 VAL A O 1
ATOM 803 N N . ASN A 1 101 ? 0.507 11.399 -7.963 1.00 92.50 101 ASN A N 1
ATOM 804 C CA . ASN A 1 101 ? -0.864 11.257 -7.496 1.00 92.50 101 ASN A CA 1
ATOM 805 C C . ASN A 1 101 ? -0.982 11.321 -5.971 1.00 92.50 101 ASN A C 1
ATOM 807 O O . ASN A 1 101 ? -0.103 10.934 -5.205 1.00 92.50 101 ASN A O 1
ATOM 811 N N . THR A 1 102 ? -2.161 11.744 -5.520 1.00 96.69 102 THR A N 1
ATOM 812 C CA . THR A 1 102 ? -2.642 11.475 -4.163 1.00 96.69 102 THR A CA 1
ATOM 813 C C . THR A 1 102 ? -3.953 10.720 -4.262 1.00 96.69 102 THR A C 1
ATOM 815 O O . THR A 1 102 ? -4.981 11.293 -4.631 1.00 96.69 102 THR A O 1
ATOM 818 N N . ILE A 1 103 ? -3.924 9.444 -3.902 1.00 97.38 103 ILE A N 1
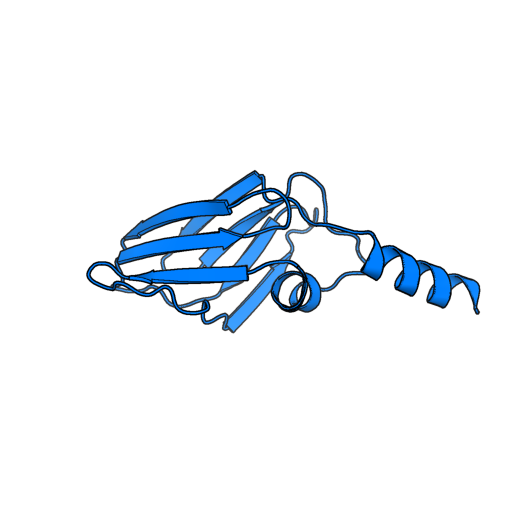ATOM 819 C CA . ILE A 1 103 ? -5.095 8.576 -3.886 1.00 97.38 103 ILE A CA 1
ATOM 820 C C . ILE A 1 103 ? -5.674 8.560 -2.479 1.00 97.38 103 ILE A C 1
ATOM 822 O O . ILE A 1 103 ? -4.962 8.369 -1.493 1.00 97.38 103 ILE A O 1
ATOM 826 N N . ARG A 1 104 ? -6.987 8.773 -2.394 1.00 97.62 104 ARG A N 1
ATOM 827 C CA . ARG A 1 104 ? -7.751 8.702 -1.150 1.00 97.62 104 ARG A CA 1
ATOM 828 C C . ARG A 1 104 ? -8.809 7.629 -1.294 1.00 97.62 104 ARG A C 1
ATOM 830 O O . ARG A 1 104 ? -9.652 7.727 -2.183 1.00 97.62 104 ARG A O 1
ATOM 837 N N . THR A 1 105 ? -8.770 6.646 -0.409 1.00 97.50 105 THR A N 1
ATOM 838 C CA . THR A 1 105 ? -9.689 5.509 -0.438 1.00 97.50 105 THR A CA 1
ATOM 839 C C . THR A 1 105 ? -10.353 5.379 0.919 1.00 97.50 105 THR A C 1
ATOM 841 O O . THR A 1 105 ? -9.679 5.232 1.938 1.00 97.50 105 THR A O 1
ATOM 844 N N . HIS A 1 106 ? -11.678 5.481 0.931 1.00 97.19 106 HIS A N 1
ATOM 845 C CA . HIS A 1 106 ? -12.466 5.286 2.140 1.00 97.19 106 HIS A CA 1
ATOM 846 C C . HIS A 1 106 ? -12.533 3.798 2.498 1.00 97.19 106 HIS A C 1
ATOM 848 O O . HIS A 1 106 ? -12.619 2.955 1.604 1.00 97.19 106 HIS A O 1
ATOM 854 N N . PHE A 1 107 ? -12.510 3.488 3.792 1.00 96.50 107 PHE A N 1
ATOM 855 C CA . PHE A 1 107 ? -12.673 2.134 4.309 1.00 96.50 107 PHE A CA 1
ATOM 856 C C . PHE A 1 107 ? -13.524 2.127 5.584 1.00 96.50 107 PHE A C 1
ATOM 858 O O . PHE A 1 107 ? -13.530 3.099 6.346 1.00 96.50 107 PHE A O 1
ATOM 865 N N . GLU A 1 108 ? -14.184 0.997 5.824 1.00 96.50 108 GLU A N 1
ATOM 866 C CA . GLU A 1 108 ? -14.961 0.698 7.027 1.00 96.50 108 GLU A CA 1
ATOM 867 C C . GLU A 1 108 ? -14.889 -0.815 7.286 1.00 96.50 108 GLU A C 1
ATOM 869 O O . GLU A 1 108 ? -15.281 -1.609 6.427 1.00 96.50 108 GLU A O 1
ATOM 874 N N . TYR A 1 109 ? -14.336 -1.198 8.440 1.00 93.75 109 TYR A N 1
ATOM 875 C CA . TYR A 1 109 ? -14.034 -2.579 8.828 1.00 93.75 109 TYR A CA 1
ATOM 876 C C . TYR A 1 109 ? -14.336 -2.861 10.294 1.00 93.75 109 TYR A C 1
ATOM 878 O O . TYR A 1 109 ? -14.329 -1.910 11.104 1.00 93.75 109 TYR A O 1
#

Secondary structure (DSSP, 8-state):
--HHHHHHHHHHTT----EEEEEEEETTEEEEEESSPPPTTS-HHHIIIII-EEEEEETT-SS-EEP--SEEEE-TTSSEEEEE---TT-EEEEEEE-SS-EEEEEEE-

Sequence (109 aa):
MLLHKSIEYHMKNMYTPVIEFVTFDSAKAVNITFSEPVPEQLPPKYIVGEHLDLRVQLEGETTADPLAIEYYEYSPDRRTLTLTTDLTGKKGTFIAVDPVNTIRTHFEY

=== Feature glossary ===
The record interleaves many kinds of information about one protein. Here is each kind framed as the question it answers.

Q: Are the domains correctly placed relative to each other?
A: Predicted aligned error is AlphaFold's pairwise confidence. Unlike pLDDT (per-residue), PAE is per-residue-pair and captures whether two parts of the structure are correctly placed relative to each other. Units are ångströms of expected positional error.

Q: Which residues are in helices, strands, or loops?
A: Eight-state secondary structure (DSSP): H is the canonical α-helix, G the tighter 3₁₀-helix, I the wider π-helix; E/B are β-structure, T and S are turns and bends, and '-' is everything else. DSSP derives these from the pattern of main-chain N–H···O=C hydrogen bonds, not from the sequence.

Q: What if only a Cα trace is available?
A: P-SEA three-state annotation labels each residue as helix, strand, or coil based purely on the geometry of the Cα trace. It serves as a fallback when the full backbone (and thus DSSP) is unavailable.

Q: What are the backbone torsion angles?
A: φ (phi) and ψ (psi) are the two rotatable backbone dihedrals per residue: φ is the C(i-1)–N–Cα–C torsion, ψ is the N–Cα–C–N(i+1) torsion, both in degrees on (−180°, 180°]. α-helical residues cluster near (−60°, −45°); β-strand residues near (−120°, +130°). A Ramachandran plot is simply a scatter of (φ, ψ) for every residue.

Q: What known structures does this most resemble?
A: Structural nearest neighbors (via Foldseek easy-search vs the PDB). Reported per hit: target PDB id, E-value, and alignment TM-score. A TM-score above ~0.5 is the conventional threshold for 'same fold'.

Q: What family and function is it annotated with?
A: Database cross-references. InterPro integrates a dozen domain/family signature databases into unified entries with residue-range hits. GO terms attach function/process/location labels with evidence codes. CATH codes position the fold in a four-level structural taxonomy. Organism is the NCBI-taxonomy species name.

Q: Which residues are buried vs exposed?
A: Solvent accessibility: the surface area of each residue that a 1.4 Å water probe can touch, in Å². When only backbone atoms are present the absolute values are lower than full-atom SASA (side chains contribute most of the area) and are flagged as backbone-only.

Q: What do the diagnostic plots show?
A: Three diagnostic plots accompany the record. The Cα contact map visualizes the tertiary structure as a 2D adjacency matrix (8 Å cutoff, sequence-local contacts suppressed). The Ramachandran plot shows the distribution of backbone (φ, ψ) torsions, with points in the α and β basins reflecting secondary structure content. The PAE plot shows AlphaFold's inter-residue confidence as a color matrix.

Q: What is the amino-acid chain?
A: The amino-acid sequence is the protein's primary structure: the linear order of residues from the N-terminus to the C-terminus, written in one-letter code. Everything else here — the 3D coordinates, the secondary structure, the domain annotations — is ultimately a consequence of this string.

Q: What do the rendered images show?
A: The six renders are orthographic views along the three Cartesian axes in both directions. Representation (cartoon, sticks, or surface) and color scheme (sequence-rainbow or by-chain) vary across proteins so the training set covers all the common visualization conventions.

Q: Where is each backbone atom in 3D?
A: The mmCIF table is the protein's shape written out atom by atom. For each backbone N, Cα, C, and carbonyl O, it records an (x, y, z) coordinate triple in Å plus the residue type, chain letter, and residue number.

Q: How mobile is each atom in the crystal?
A: For experimental (PDB) structures, the B-factor (temperature factor) quantifies the positional spread of each atom in the crystal — a combination of thermal vibration and static disorder — in units of Å². High B-factors mark flexible loops or poorly resolved regions; low B-factors mark the rigid, well-ordered core.

Q: How big and how compact is the whole molecule?
A: Three whole-structure scalars: the radius of gyration (RMS distance of Cα from centroid, in Å), the count of Cα–Cα contacts (pairs closer than 8 Å and separated by more than four residues in sequence — i.e. tertiary, not local, contacts), and the bounding-box dimensions. Together they distinguish compact globular folds from extended fibres or disordered chains.

Q: What does the local fold look like, residue by residue?
A: A 3Di character summarizes, for each residue, the relative orientation of the Cα frame of its nearest spatial neighbor. Because it encodes fold topology rather than chemistry, 3Di alignments detect remote structural similarity that sequence alignment misses.

Q: How confident is the AlphaFold model at each residue?
A: For AlphaFold models, the B-factor field carries pLDDT — the model's own estimate of local accuracy on a 0–100 scale. Regions with pLDDT<50 should be treated as essentially unmodeled; they often correspond to intrinsically disordered segments.